Protein AF-A0A950ADW8-F1 (afdb_monomer)

Foldseek 3Di:
DLLVVLLVLLVVLLVQLLVLDDPVLNVVLVVLLVCQVPDPDHDLPVQLVVSLVPDDPSSQVSNVVSVVVSVV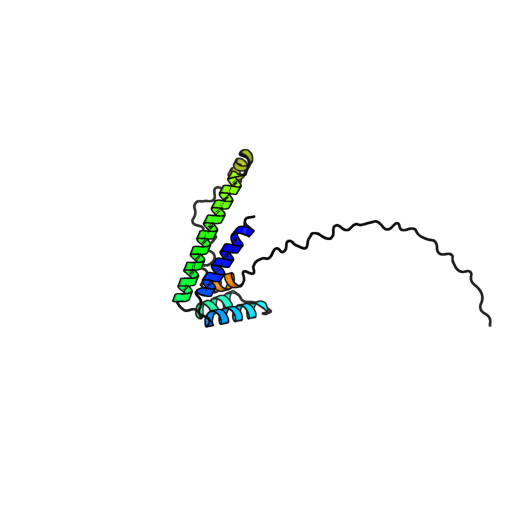VSVVVVVVVVVVVLVPDDPVVNVVVVVPDDPPPPDDVVVVPPDPPGSSNSSNVSVPPDPPPPPVPPPPDPPDPPPPPPPPPDDDDDDDDDDDDD

Sequence (166 aa):
MIDTQMVPLHTQERKQILAALTPAHRALLAGIVGQLAIAPSPDPKAAAAKLDGALSASEKQSILKIHTSARDQMRAQMQKAHAEFLASLPADERQRMQAHMPPMPPGPPEMMRHNDSDPGSILLHVASMHPMGPMMIQMRHIEGDHGMPDMMYKQVPVPESLPSPK

Radius of gyration: 29.87 Å; Cα contacts (8 Å, |Δi|>4): 71; chains: 1; bounding box: 50×96×65 Å

Nearest PDB structures (foldseek):
  5ihf-assembly1_B  TM=4.951E-01  e=4.160E+00  Salmonella enterica subsp. enterica serovar Typhimurium str. SL1344
  8t5e-assembly1_A  TM=4.029E-01  e=6.529E+00  synthetic construct

Mean predicted aligned error: 12.43 Å

Structure (mmCIF, N/CA/C/O backbone):
data_AF-A0A950ADW8-F1
#
_entry.id   AF-A0A950ADW8-F1
#
loop_
_atom_site.group_PDB
_atom_site.id
_atom_site.type_symbol
_atom_site.label_atom_id
_atom_site.label_alt_id
_atom_site.label_comp_id
_atom_site.label_asym_id
_atom_site.label_entity_id
_atom_site.label_seq_id
_atom_site.pdbx_PDB_ins_code
_atom_site.Cartn_x
_atom_site.Cartn_y
_atom_site.Cartn_z
_atom_site.occupancy
_atom_site.B_iso_or_equiv
_atom_site.auth_seq_id
_atom_site.auth_comp_id
_atom_site.auth_asym_id
_atom_site.auth_atom_id
_atom_site.pdbx_PDB_model_num
ATOM 1 N N . MET A 1 1 ? 17.707 -10.570 -9.242 1.00 57.66 1 MET A N 1
ATOM 2 C CA . MET A 1 1 ? 18.167 -9.164 -9.105 1.00 57.66 1 MET A CA 1
ATOM 3 C C . MET A 1 1 ? 17.010 -8.188 -8.903 1.00 57.66 1 MET A C 1
ATOM 5 O O . MET A 1 1 ? 17.167 -7.283 -8.096 1.00 57.66 1 MET A O 1
ATOM 9 N N . ILE A 1 2 ? 15.864 -8.364 -9.574 1.00 60.91 2 ILE A N 1
ATOM 10 C CA . ILE A 1 2 ? 14.694 -7.477 -9.417 1.00 60.91 2 ILE A CA 1
ATOM 11 C C . ILE A 1 2 ? 14.130 -7.526 -7.985 1.00 60.91 2 ILE A C 1
ATOM 13 O O . ILE A 1 2 ? 13.863 -6.478 -7.405 1.00 60.91 2 ILE A O 1
ATOM 17 N N . ASP A 1 3 ? 14.073 -8.707 -7.362 1.00 67.94 3 ASP A N 1
ATOM 18 C CA . ASP A 1 3 ? 13.526 -8.862 -6.003 1.00 67.94 3 ASP A CA 1
ATOM 19 C C . ASP A 1 3 ? 14.265 -8.022 -4.949 1.00 67.94 3 ASP A C 1
ATOM 21 O O . ASP A 1 3 ? 13.652 -7.475 -4.035 1.00 67.94 3 ASP A O 1
ATOM 25 N N . THR A 1 4 ? 15.581 -7.837 -5.101 1.00 75.12 4 THR A N 1
ATOM 26 C CA . THR A 1 4 ? 16.405 -7.074 -4.150 1.00 75.12 4 THR A CA 1
ATOM 27 C C . THR A 1 4 ? 16.080 -5.578 -4.157 1.00 75.12 4 THR A C 1
ATOM 29 O O . THR A 1 4 ? 16.191 -4.929 -3.120 1.00 75.12 4 THR A O 1
ATOM 32 N N . GLN A 1 5 ? 15.658 -5.023 -5.299 1.00 78.25 5 GLN A N 1
ATOM 33 C CA . GLN A 1 5 ? 15.341 -3.593 -5.416 1.00 78.25 5 GLN A CA 1
ATOM 34 C C . GLN A 1 5 ? 13.931 -3.254 -4.910 1.00 78.25 5 GLN A C 1
ATOM 36 O O . GLN A 1 5 ? 13.684 -2.122 -4.502 1.00 78.25 5 GLN A O 1
ATOM 41 N N . MET A 1 6 ? 13.026 -4.234 -4.857 1.00 84.94 6 MET A N 1
ATOM 42 C CA . MET A 1 6 ? 11.626 -4.020 -4.467 1.00 84.94 6 MET A CA 1
ATOM 43 C C . MET A 1 6 ? 11.412 -4.048 -2.946 1.00 84.94 6 MET A C 1
ATOM 45 O O . MET A 1 6 ? 10.592 -3.299 -2.414 1.00 84.94 6 MET A O 1
ATOM 49 N N . VAL A 1 7 ? 12.192 -4.853 -2.215 1.00 88.25 7 VAL A N 1
ATOM 50 C CA . VAL A 1 7 ? 12.156 -4.932 -0.740 1.00 88.25 7 VAL A CA 1
ATOM 51 C C . VAL A 1 7 ? 12.259 -3.566 -0.034 1.00 88.25 7 VAL A C 1
ATOM 53 O O . VAL A 1 7 ? 11.454 -3.321 0.875 1.00 88.25 7 VAL A O 1
ATOM 56 N N . PRO A 1 8 ? 13.193 -2.655 -0.387 1.00 89.69 8 PRO A N 1
ATOM 57 C CA . PRO A 1 8 ? 13.275 -1.353 0.274 1.00 89.69 8 PRO A CA 1
ATOM 58 C C . PRO A 1 8 ? 12.037 -0.485 0.027 1.00 89.69 8 PRO A C 1
ATOM 60 O O . PRO A 1 8 ? 11.595 0.179 0.965 1.00 89.69 8 PRO A O 1
ATOM 63 N N . LEU A 1 9 ? 11.436 -0.532 -1.170 1.00 90.75 9 LEU A N 1
ATOM 64 C CA . LEU A 1 9 ? 10.201 0.203 -1.463 1.00 90.75 9 LEU A CA 1
ATOM 65 C C . LEU A 1 9 ? 9.029 -0.308 -0.622 1.00 90.75 9 LEU A C 1
ATOM 67 O O . LEU A 1 9 ? 8.367 0.493 0.033 1.00 90.75 9 LEU A O 1
ATOM 71 N N . HIS A 1 10 ? 8.829 -1.626 -0.546 1.00 90.75 10 HIS A N 1
ATOM 72 C CA . HIS A 1 10 ? 7.793 -2.211 0.315 1.00 90.75 10 HIS A CA 1
ATOM 73 C C . HIS A 1 10 ? 8.018 -1.888 1.796 1.00 90.75 10 HIS A C 1
ATOM 75 O O . HIS A 1 10 ? 7.088 -1.559 2.532 1.00 90.75 10 HIS A O 1
ATOM 81 N N . THR A 1 11 ? 9.273 -1.929 2.249 1.00 92.62 11 THR A N 1
ATOM 82 C CA . THR A 1 11 ? 9.623 -1.567 3.629 1.00 92.62 11 THR A CA 1
ATOM 83 C C . THR A 1 11 ? 9.320 -0.095 3.913 1.00 92.62 11 THR A C 1
ATOM 85 O O . THR A 1 11 ? 8.829 0.244 4.993 1.00 92.62 11 THR A O 1
ATOM 88 N N . GLN A 1 12 ? 9.612 0.791 2.961 1.00 94.50 12 GLN A N 1
ATOM 89 C CA . GLN A 1 12 ? 9.324 2.215 3.069 1.00 94.50 12 GLN A CA 1
ATOM 90 C C . GLN A 1 12 ? 7.817 2.485 3.075 1.00 94.50 12 GLN A C 1
ATOM 92 O O . GLN A 1 12 ? 7.344 3.205 3.954 1.00 94.50 12 GLN A O 1
ATOM 97 N N . GLU A 1 13 ? 7.069 1.874 2.159 1.00 95.25 13 GLU A N 1
ATOM 98 C CA . GLU A 1 13 ? 5.607 1.930 2.108 1.00 95.25 13 GLU A CA 1
ATOM 99 C C . GLU A 1 13 ? 5.001 1.510 3.452 1.00 95.25 13 GLU A C 1
ATOM 101 O O . GLU A 1 13 ? 4.243 2.267 4.062 1.00 95.25 13 GLU A O 1
ATOM 106 N N . ARG A 1 14 ? 5.420 0.351 3.980 1.00 95.19 14 ARG A N 1
ATOM 107 C CA . ARG A 1 14 ? 4.986 -0.145 5.291 1.00 95.19 14 ARG A CA 1
ATOM 108 C C . ARG A 1 14 ? 5.235 0.860 6.404 1.00 95.19 14 ARG A C 1
ATOM 110 O O . ARG A 1 14 ? 4.340 1.118 7.207 1.00 95.19 14 ARG A O 1
ATOM 117 N N . LYS A 1 15 ? 6.435 1.442 6.464 1.00 96.25 15 LYS A N 1
ATOM 118 C CA . LYS A 1 15 ? 6.776 2.454 7.475 1.00 96.25 15 LYS A CA 1
ATOM 119 C C . LYS A 1 15 ? 5.880 3.686 7.368 1.00 96.25 15 LYS A C 1
ATOM 121 O O . LYS A 1 15 ? 5.390 4.157 8.391 1.00 96.25 15 LYS A O 1
ATOM 126 N N . GLN A 1 16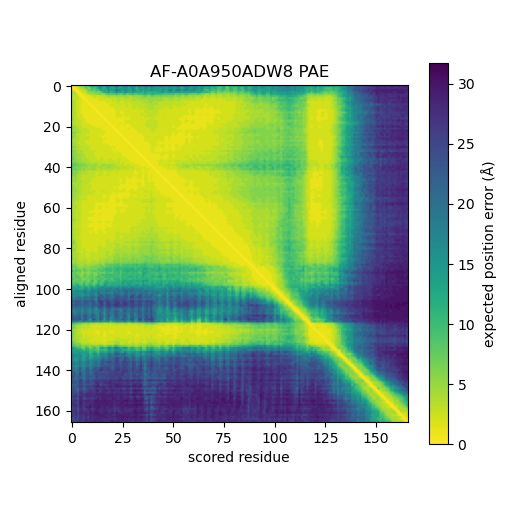 ? 5.653 4.188 6.155 1.00 97.56 16 GLN A N 1
ATOM 127 C CA . GLN A 1 16 ? 4.817 5.366 5.920 1.00 97.56 16 GLN A CA 1
ATOM 128 C C . GLN A 1 16 ? 3.358 5.108 6.311 1.00 97.56 16 GLN A C 1
ATOM 130 O O . GLN A 1 16 ? 2.759 5.927 7.006 1.00 97.56 16 GLN A O 1
ATOM 135 N N . ILE A 1 17 ? 2.811 3.949 5.941 1.00 96.88 17 ILE A N 1
ATOM 136 C CA . ILE A 1 17 ? 1.449 3.548 6.304 1.00 96.88 17 ILE A CA 1
ATOM 137 C C . ILE A 1 17 ? 1.299 3.435 7.825 1.00 96.88 17 ILE A C 1
ATOM 139 O O . ILE A 1 17 ? 0.384 4.021 8.396 1.00 96.88 17 ILE A O 1
ATOM 143 N N . LEU A 1 18 ? 2.218 2.749 8.511 1.00 96.38 18 LEU A N 1
ATOM 144 C CA . LEU A 1 18 ? 2.163 2.616 9.972 1.00 96.38 18 LEU A CA 1
ATOM 145 C C . LEU A 1 18 ? 2.302 3.967 10.692 1.00 96.38 18 LEU A C 1
ATOM 147 O O . LEU A 1 18 ? 1.698 4.156 11.751 1.00 96.38 18 LEU A O 1
ATOM 151 N N . ALA A 1 19 ? 3.074 4.902 10.134 1.00 97.38 19 ALA A N 1
ATOM 152 C CA . ALA A 1 19 ? 3.208 6.256 10.665 1.00 97.38 19 ALA A CA 1
ATOM 153 C C . ALA A 1 19 ? 1.933 7.097 10.476 1.00 97.38 19 ALA A C 1
ATOM 155 O O . ALA A 1 19 ? 1.646 7.941 11.320 1.00 97.38 19 ALA A O 1
ATOM 156 N N . ALA A 1 20 ? 1.163 6.848 9.412 1.00 97.81 20 ALA A N 1
ATOM 157 C CA . ALA A 1 20 ? -0.107 7.526 9.157 1.00 97.81 20 ALA A CA 1
ATOM 158 C C . ALA A 1 20 ? -1.239 7.074 10.099 1.00 97.81 20 ALA A C 1
ATOM 160 O O . ALA A 1 20 ? -2.215 7.800 10.268 1.00 97.81 20 ALA A O 1
ATOM 161 N N . LEU A 1 21 ? -1.113 5.896 10.715 1.00 97.94 21 LEU A N 1
ATOM 162 C CA . LEU A 1 21 ? -2.088 5.378 11.673 1.00 97.94 21 LEU A CA 1
ATOM 163 C C . LEU A 1 21 ? -1.948 6.014 13.060 1.00 97.94 21 LEU A C 1
ATOM 165 O O . LEU A 1 21 ? -0.847 6.312 13.536 1.00 97.94 21 LEU A O 1
ATOM 169 N N . THR A 1 22 ? -3.059 6.099 13.785 1.00 98.31 22 THR A N 1
ATOM 170 C CA . THR A 1 22 ? -3.025 6.359 15.230 1.00 98.31 22 THR A CA 1
ATOM 171 C C . THR A 1 22 ? -2.402 5.182 16.006 1.00 98.31 22 THR A C 1
ATOM 173 O O . THR A 1 22 ? -2.412 4.038 15.535 1.00 98.31 22 THR A O 1
ATOM 176 N N . PRO A 1 23 ? -1.879 5.405 17.232 1.00 98.06 23 PRO A N 1
ATOM 177 C CA . PRO A 1 23 ? -1.399 4.313 18.083 1.00 98.06 23 PRO A CA 1
ATOM 178 C C . PRO A 1 23 ? -2.454 3.226 18.341 1.00 98.06 23 PRO A C 1
ATOM 180 O O . PRO A 1 23 ? -2.122 2.042 18.322 1.00 98.06 23 PRO A O 1
ATOM 183 N N . ALA A 1 24 ? -3.720 3.618 18.525 1.00 97.81 24 ALA A N 1
ATOM 184 C CA . ALA A 1 24 ? -4.824 2.691 18.759 1.00 97.81 24 ALA A CA 1
ATOM 185 C C . ALA A 1 24 ? -5.066 1.770 17.550 1.00 97.81 24 ALA A C 1
ATOM 187 O O . ALA A 1 24 ? -5.160 0.552 17.708 1.00 97.81 24 ALA A O 1
ATOM 188 N N . HIS A 1 25 ? -5.082 2.318 16.331 1.00 98.06 25 HIS A N 1
ATOM 189 C CA . HIS A 1 25 ? -5.276 1.518 15.119 1.00 98.06 25 HIS A CA 1
ATOM 190 C C . HIS A 1 25 ? -4.071 0.635 14.783 1.00 98.06 25 HIS A C 1
ATOM 192 O O . HIS A 1 25 ? -4.254 -0.476 14.287 1.00 98.06 25 HIS A O 1
ATOM 198 N N . ARG A 1 26 ? -2.844 1.051 15.130 1.00 97.69 26 ARG A N 1
ATOM 199 C CA . ARG A 1 26 ? -1.674 0.158 15.054 1.00 97.69 26 ARG A CA 1
ATOM 200 C C . ARG A 1 26 ? -1.808 -1.054 15.976 1.00 97.69 26 ARG A C 1
ATOM 202 O O . ARG A 1 26 ? -1.488 -2.165 15.558 1.00 97.69 26 ARG A O 1
ATOM 209 N N . ALA A 1 27 ? -2.280 -0.854 17.208 1.00 97.62 27 ALA A N 1
ATOM 210 C CA . ALA A 1 27 ? -2.512 -1.952 18.146 1.00 97.62 27 ALA A CA 1
ATOM 211 C C . ALA A 1 27 ? -3.617 -2.898 17.645 1.00 97.62 27 ALA A C 1
ATOM 213 O O . ALA A 1 27 ? -3.446 -4.117 17.686 1.00 97.62 27 ALA A O 1
ATOM 214 N N . LEU A 1 28 ? -4.707 -2.345 17.096 1.00 97.19 28 LEU A N 1
ATOM 215 C CA . LEU A 1 28 ? -5.773 -3.128 16.465 1.00 97.19 28 LEU A CA 1
ATOM 216 C C . LEU A 1 28 ? -5.244 -3.980 15.303 1.00 97.19 28 LEU A C 1
ATOM 218 O O . LEU A 1 28 ? -5.529 -5.175 15.244 1.00 97.19 28 LEU A O 1
ATOM 222 N N . LEU A 1 29 ? -4.448 -3.383 14.410 1.00 96.81 29 LEU A N 1
ATOM 223 C CA . LEU A 1 29 ? -3.821 -4.082 13.289 1.00 96.81 29 LEU A CA 1
ATOM 224 C C . LEU A 1 29 ? -2.959 -5.256 13.764 1.00 96.81 29 LEU A C 1
ATOM 226 O O . LEU A 1 29 ? -3.115 -6.366 13.259 1.00 96.81 29 LEU A O 1
ATOM 230 N N . ALA A 1 30 ? -2.094 -5.036 14.757 1.00 96.19 30 ALA A N 1
ATOM 231 C CA . ALA A 1 30 ? -1.259 -6.094 15.324 1.00 96.19 30 ALA A CA 1
ATOM 232 C C . ALA A 1 30 ? -2.099 -7.238 15.919 1.00 96.19 30 ALA A C 1
ATOM 234 O O . ALA A 1 30 ? -1.797 -8.407 15.683 1.00 96.19 30 ALA A O 1
ATOM 235 N N . GLY A 1 31 ? -3.182 -6.912 16.634 1.00 97.25 31 GLY A N 1
ATOM 236 C CA . GLY A 1 31 ? -4.104 -7.905 17.188 1.00 97.25 31 GLY A CA 1
ATOM 237 C C . GLY A 1 31 ? -4.804 -8.737 16.112 1.00 97.25 31 GLY A C 1
ATOM 238 O O . GLY A 1 31 ? -4.857 -9.959 16.222 1.00 97.25 31 GLY A O 1
ATOM 239 N N . ILE A 1 32 ? -5.292 -8.096 15.046 1.00 96.44 32 ILE A N 1
ATOM 240 C CA . ILE A 1 32 ? -5.952 -8.781 13.924 1.00 96.44 32 ILE A CA 1
ATOM 241 C C . ILE A 1 32 ? -4.974 -9.702 13.187 1.00 96.44 32 ILE A C 1
ATOM 243 O O . ILE A 1 32 ? -5.301 -10.859 12.931 1.00 96.44 32 ILE A O 1
ATOM 247 N N . VAL A 1 33 ? -3.762 -9.228 12.888 1.00 95.25 33 VAL A N 1
ATOM 248 C CA . VAL A 1 33 ? -2.727 -10.046 12.232 1.00 95.25 33 VAL A CA 1
ATOM 249 C C . VAL A 1 33 ? -2.321 -11.228 13.114 1.00 95.25 33 VAL A C 1
ATOM 251 O O . VAL A 1 33 ? -2.209 -12.347 12.619 1.00 95.25 33 VAL A O 1
ATOM 254 N N . GLY A 1 34 ? -2.166 -11.011 14.424 1.00 95.06 34 GLY A N 1
ATOM 255 C CA . GLY A 1 34 ? -1.873 -12.080 15.379 1.00 95.06 34 GLY A CA 1
ATOM 256 C C . GLY A 1 34 ? -2.968 -13.147 15.431 1.00 95.06 34 GLY A C 1
ATOM 257 O O . GLY A 1 34 ? -2.660 -14.334 15.417 1.00 95.06 34 GLY A O 1
ATOM 258 N N . GLN A 1 35 ? -4.242 -12.742 15.422 1.00 96.25 35 GLN A N 1
ATOM 259 C CA . GLN A 1 35 ? -5.379 -13.669 15.373 1.00 96.25 35 GLN A CA 1
ATOM 260 C C . GLN A 1 35 ? -5.408 -14.477 14.074 1.00 96.25 35 GLN A C 1
ATOM 262 O O . GLN A 1 35 ? -5.604 -15.688 14.120 1.00 96.25 35 GLN A O 1
ATOM 267 N N . LEU A 1 36 ? -5.175 -13.831 12.927 1.00 95.06 36 LEU A N 1
ATOM 268 C CA . LEU A 1 36 ? -5.097 -14.521 11.637 1.00 95.06 36 LEU A CA 1
ATOM 269 C C . LEU A 1 36 ? -3.959 -15.543 11.593 1.00 95.06 36 LEU A C 1
ATOM 271 O O . LEU A 1 36 ? -4.132 -16.607 11.012 1.00 95.06 36 LEU A O 1
ATOM 275 N N . ALA A 1 37 ? -2.820 -15.243 12.218 1.00 95.06 37 ALA A N 1
ATOM 276 C CA . ALA A 1 37 ? -1.662 -16.133 12.218 1.00 95.06 37 ALA A CA 1
ATOM 277 C C . ALA A 1 37 ? -1.893 -17.446 12.989 1.00 95.06 37 ALA A C 1
ATOM 279 O O . ALA A 1 37 ? -1.240 -18.441 12.686 1.00 95.06 37 ALA A O 1
ATOM 280 N N . ILE A 1 38 ? -2.801 -17.460 13.973 1.00 96.75 38 ILE A N 1
ATOM 281 C CA . ILE A 1 38 ? -3.088 -18.643 14.806 1.00 96.75 38 ILE A CA 1
ATOM 282 C C . ILE A 1 38 ? -4.441 -19.299 14.508 1.00 96.75 38 ILE A C 1
ATOM 284 O O . ILE A 1 38 ? -4.752 -20.347 15.074 1.00 96.75 38 ILE A O 1
ATOM 288 N N . ALA A 1 39 ? -5.279 -18.680 13.674 1.00 96.62 39 ALA A N 1
ATOM 289 C CA . ALA A 1 39 ? -6.611 -19.191 13.390 1.00 96.62 39 ALA A CA 1
ATOM 290 C C . ALA A 1 39 ? -6.531 -20.504 12.584 1.00 96.62 39 ALA A C 1
ATOM 292 O O . ALA A 1 39 ? -5.805 -20.562 11.593 1.00 96.62 39 ALA A O 1
ATOM 293 N N . PRO A 1 40 ? -7.323 -21.538 12.928 1.00 96.88 40 PRO A N 1
ATOM 294 C CA . PRO A 1 40 ? -7.364 -22.787 12.160 1.00 96.88 40 PRO A CA 1
ATOM 295 C C . PRO A 1 40 ? -7.954 -22.598 10.752 1.00 96.88 40 PRO A C 1
ATOM 297 O O . PRO A 1 40 ? -7.679 -23.386 9.854 1.00 96.88 40 PRO A O 1
ATOM 300 N N . SER A 1 41 ? -8.761 -21.552 10.558 1.00 97.12 41 SER A N 1
ATOM 301 C CA . SER A 1 41 ? -9.326 -21.147 9.270 1.00 97.12 41 SER A CA 1
ATOM 302 C C . SER A 1 41 ? -9.291 -19.616 9.170 1.00 97.12 41 SER A C 1
ATOM 304 O O . SER A 1 41 ? -10.267 -18.963 9.547 1.00 97.12 41 SER A O 1
ATOM 306 N N . PRO A 1 42 ? -8.166 -19.016 8.744 1.00 94.88 42 PRO A N 1
ATOM 307 C CA . PRO A 1 42 ? -8.031 -17.564 8.667 1.00 94.88 42 PRO A CA 1
ATOM 308 C C . PRO A 1 42 ? -8.931 -16.964 7.575 1.00 94.88 42 PRO A C 1
ATOM 310 O O . PRO A 1 42 ? -8.936 -17.436 6.441 1.00 94.88 42 PRO A O 1
ATOM 313 N N . ASP A 1 43 ? -9.649 -15.884 7.904 1.00 95.94 43 ASP A N 1
ATOM 314 C CA . ASP A 1 43 ? -10.457 -15.101 6.956 1.00 95.94 43 ASP A CA 1
ATOM 315 C C . ASP A 1 43 ? -9.859 -13.691 6.773 1.00 95.94 43 ASP A C 1
ATOM 317 O O . ASP A 1 43 ? -10.194 -12.754 7.513 1.00 95.94 43 ASP A O 1
ATOM 321 N N . PRO A 1 44 ? -8.950 -13.508 5.798 1.00 94.12 44 PRO A N 1
ATOM 322 C CA . PRO A 1 44 ? -8.313 -12.218 5.560 1.00 94.12 44 PRO A CA 1
ATOM 323 C C . PRO A 1 44 ? -9.300 -11.160 5.052 1.00 94.12 44 PRO A C 1
ATOM 325 O O . PRO A 1 44 ? -9.093 -9.972 5.291 1.00 94.12 44 PRO A O 1
ATOM 328 N N . LYS A 1 45 ? -10.390 -11.561 4.387 1.00 94.12 45 LYS A N 1
ATOM 329 C CA . LYS A 1 45 ? -11.376 -10.624 3.839 1.00 94.12 45 LYS A CA 1
ATOM 330 C C . LYS A 1 45 ? -12.213 -10.007 4.957 1.00 94.12 45 LYS A C 1
ATOM 332 O O . LYS A 1 45 ? -12.396 -8.790 4.982 1.00 94.12 45 LYS A O 1
ATOM 337 N N . ALA A 1 46 ? -12.675 -10.817 5.909 1.00 95.81 46 ALA A N 1
ATOM 338 C CA . ALA A 1 46 ? -13.373 -10.311 7.089 1.00 95.81 46 ALA A CA 1
ATOM 339 C C . ALA A 1 46 ? -12.461 -9.424 7.953 1.00 95.81 46 ALA A C 1
ATOM 341 O O . ALA A 1 46 ? -12.891 -8.379 8.446 1.00 95.81 46 ALA A O 1
ATOM 342 N N . ALA A 1 47 ? -11.188 -9.800 8.099 1.00 96.12 47 ALA A N 1
ATOM 343 C CA . ALA A 1 47 ? -10.196 -8.991 8.800 1.00 96.12 47 ALA A CA 1
ATOM 344 C C . ALA A 1 47 ? -9.959 -7.627 8.128 1.00 96.12 47 ALA A C 1
ATOM 346 O O . ALA A 1 47 ? -9.943 -6.606 8.818 1.00 96.12 47 ALA A O 1
ATOM 347 N N . ALA A 1 48 ? -9.832 -7.599 6.798 1.00 95.75 48 ALA A N 1
ATOM 348 C CA . ALA A 1 48 ? -9.722 -6.369 6.020 1.00 95.75 48 ALA A CA 1
ATOM 349 C C . ALA A 1 48 ? -10.955 -5.469 6.204 1.00 95.75 48 ALA A C 1
ATOM 351 O O . ALA A 1 48 ? -10.807 -4.306 6.569 1.00 95.75 48 ALA A O 1
ATOM 352 N N . ALA A 1 49 ? -12.170 -6.015 6.081 1.00 95.94 49 ALA A N 1
ATOM 353 C CA . ALA A 1 49 ? -13.405 -5.255 6.291 1.00 95.94 49 ALA A CA 1
ATOM 354 C C . ALA A 1 49 ?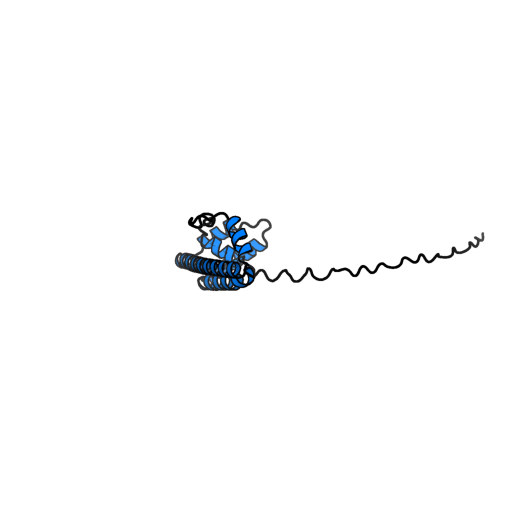 -13.510 -4.672 7.714 1.00 95.94 49 ALA A C 1
ATOM 356 O O . ALA A 1 49 ? -13.927 -3.528 7.898 1.00 95.94 49 ALA A O 1
ATOM 357 N N . LYS A 1 50 ? -13.087 -5.434 8.734 1.00 96.75 50 LYS A N 1
ATOM 358 C CA . LYS A 1 50 ? -13.036 -4.966 10.127 1.00 96.75 50 LYS A CA 1
ATOM 359 C C . LYS A 1 50 ? -12.038 -3.821 10.311 1.00 96.75 50 LYS A C 1
ATOM 361 O O . LYS A 1 50 ? -12.342 -2.869 11.027 1.00 96.75 50 LYS A O 1
ATOM 366 N N . LEU A 1 51 ? -10.863 -3.913 9.686 1.00 96.62 51 LEU A N 1
ATOM 367 C CA . LEU A 1 51 ? -9.876 -2.833 9.684 1.00 96.62 51 LEU A CA 1
ATOM 368 C C . LEU A 1 51 ? -10.436 -1.590 8.997 1.00 96.62 51 LEU A C 1
ATOM 370 O O . LEU A 1 51 ? -10.398 -0.517 9.589 1.00 96.62 51 LEU A O 1
ATOM 374 N N . ASP A 1 52 ? -11.006 -1.732 7.799 1.00 96.81 52 ASP A N 1
ATOM 375 C CA . ASP A 1 52 ? -11.578 -0.601 7.071 1.00 96.81 52 ASP A CA 1
ATOM 376 C C . ASP A 1 52 ? -12.681 0.099 7.881 1.00 96.81 52 ASP A C 1
ATOM 378 O O . ASP A 1 52 ? -12.682 1.323 7.986 1.00 96.81 52 ASP A O 1
ATOM 382 N N . GLY A 1 53 ? -13.571 -0.648 8.535 1.00 97.00 53 GLY A N 1
ATOM 383 C CA . GLY A 1 53 ? -14.615 -0.071 9.387 1.00 97.00 53 GLY A CA 1
ATOM 384 C C . GLY A 1 53 ? -14.095 0.692 10.614 1.00 97.00 53 GLY A C 1
ATOM 385 O O . GLY A 1 53 ? -14.780 1.588 11.101 1.00 97.00 53 GLY A O 1
ATOM 386 N N . ALA A 1 54 ? -12.898 0.363 11.111 1.00 97.75 54 ALA A N 1
ATOM 387 C CA . ALA A 1 54 ? -12.307 1.003 12.287 1.00 97.75 54 ALA A CA 1
ATOM 388 C C . ALA A 1 54 ? -11.525 2.288 11.961 1.00 97.75 54 ALA A C 1
ATOM 390 O O . ALA A 1 54 ? -11.385 3.155 12.820 1.00 97.75 54 ALA A O 1
ATOM 391 N N . LEU A 1 55 ? -11.003 2.418 10.739 1.00 97.62 55 LEU A N 1
ATOM 392 C CA . LEU A 1 55 ? -10.171 3.557 10.352 1.00 97.62 55 LEU A CA 1
ATOM 393 C C . LEU A 1 55 ? -10.974 4.852 10.223 1.00 97.62 55 LEU A C 1
ATOM 395 O O . LEU A 1 55 ? -12.080 4.880 9.679 1.00 97.62 55 LEU A O 1
ATOM 399 N N . SER A 1 56 ? -10.348 5.965 10.607 1.00 98.06 56 SER A N 1
ATOM 400 C CA . SER A 1 56 ? -10.882 7.291 10.296 1.00 98.06 56 SER A CA 1
ATOM 401 C C . SER A 1 56 ? -10.766 7.611 8.800 1.00 98.06 56 SER A C 1
ATOM 403 O O . SER A 1 56 ? -9.885 7.109 8.100 1.00 98.06 56 SER A O 1
ATOM 405 N N . ALA A 1 57 ? -11.610 8.519 8.301 1.00 97.44 57 ALA A N 1
ATOM 406 C CA . ALA A 1 57 ? -11.563 8.956 6.902 1.00 97.44 57 ALA A CA 1
ATOM 407 C C . ALA A 1 57 ? -10.184 9.520 6.490 1.00 97.44 57 ALA A C 1
ATOM 409 O O . ALA A 1 57 ? -9.709 9.252 5.387 1.00 97.44 57 ALA A O 1
ATOM 410 N N . SER A 1 58 ? -9.515 10.249 7.392 1.00 97.75 58 SER A N 1
ATOM 411 C CA . SER A 1 58 ? -8.177 10.812 7.152 1.00 97.75 58 SER A CA 1
ATOM 412 C C . SER A 1 58 ? -7.099 9.726 7.021 1.00 97.75 58 SER A C 1
ATOM 414 O O . SER A 1 58 ? -6.256 9.779 6.120 1.00 97.75 58 SER A O 1
ATOM 416 N N . GLU A 1 59 ? -7.150 8.691 7.868 1.00 98.06 59 GLU A N 1
ATOM 417 C CA . GLU A 1 59 ? -6.236 7.546 7.771 1.00 98.06 59 GLU A CA 1
ATOM 418 C C . GLU A 1 59 ? -6.464 6.769 6.475 1.00 98.06 59 GLU A C 1
ATOM 420 O O . GLU A 1 59 ? -5.499 6.479 5.770 1.00 98.06 59 GLU A O 1
ATOM 425 N N . LYS A 1 60 ? -7.727 6.504 6.108 1.00 97.69 60 LYS A N 1
ATOM 426 C CA . LYS A 1 60 ? -8.079 5.846 4.838 1.00 97.69 60 LYS A CA 1
ATOM 427 C C . LYS A 1 60 ? -7.483 6.577 3.638 1.00 97.69 60 LYS A C 1
ATOM 429 O O . LYS A 1 60 ? -6.815 5.965 2.805 1.00 97.69 60 LYS A O 1
ATOM 434 N N . GLN A 1 61 ? -7.674 7.895 3.571 1.00 96.88 61 GLN 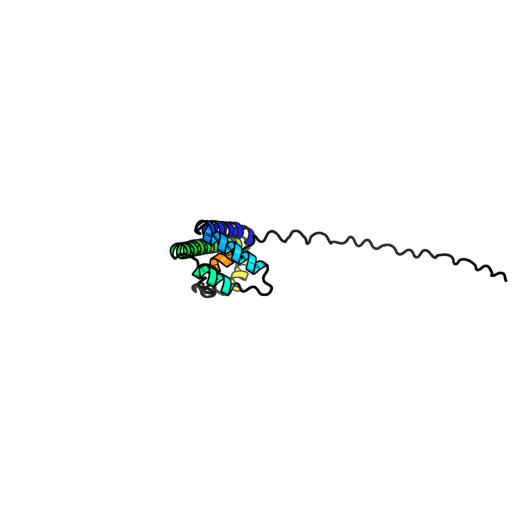A N 1
ATOM 435 C CA . GLN A 1 61 ? -7.132 8.716 2.491 1.00 96.88 61 GLN A CA 1
ATOM 436 C C . GLN A 1 61 ? -5.597 8.696 2.469 1.00 96.88 61 GLN A C 1
ATOM 438 O O . GLN A 1 61 ? -4.991 8.608 1.398 1.00 96.88 61 GLN A O 1
ATOM 443 N N . SER A 1 62 ? -4.962 8.742 3.642 1.00 97.50 62 SER A N 1
ATOM 444 C CA . SER A 1 62 ? -3.503 8.689 3.765 1.00 97.50 62 SER A CA 1
ATOM 445 C C . SER A 1 62 ? -2.939 7.351 3.281 1.00 97.50 62 SER A C 1
ATOM 447 O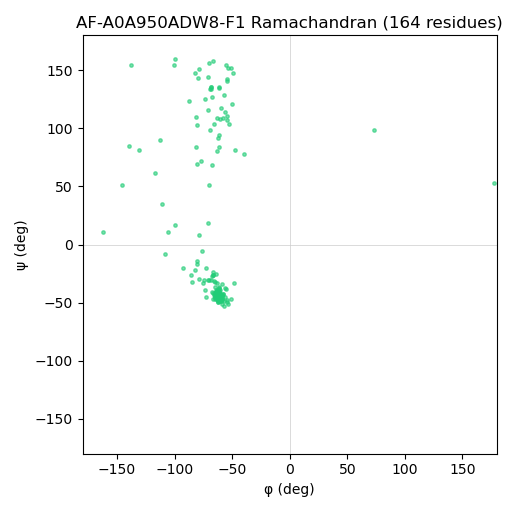 O . SER A 1 62 ? -1.980 7.344 2.511 1.00 97.50 62 SER A O 1
ATOM 449 N N . ILE A 1 63 ? -3.566 6.232 3.658 1.00 96.38 63 ILE A N 1
ATOM 450 C CA . ILE A 1 63 ? -3.189 4.881 3.216 1.00 96.38 63 ILE A CA 1
ATOM 451 C C . ILE A 1 63 ? -3.268 4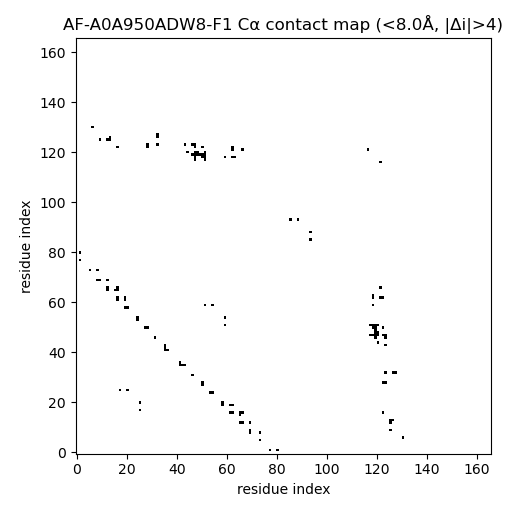.772 1.692 1.00 96.38 63 ILE A C 1
ATOM 453 O O . ILE A 1 63 ? -2.288 4.380 1.061 1.00 96.38 63 ILE A O 1
ATOM 457 N N . LEU A 1 64 ? -4.394 5.175 1.093 1.00 95.75 64 LEU A N 1
ATOM 458 C CA . LEU A 1 64 ? -4.587 5.125 -0.361 1.00 95.75 64 LEU A CA 1
ATOM 459 C C . LEU A 1 64 ? -3.539 5.957 -1.106 1.00 95.75 64 LEU A C 1
ATOM 461 O O . LEU A 1 64 ? -2.969 5.501 -2.100 1.00 95.75 64 LEU A O 1
ATOM 465 N N . LYS A 1 65 ? -3.246 7.164 -0.609 1.00 95.88 65 LYS A N 1
ATOM 466 C CA . LYS A 1 65 ? -2.230 8.045 -1.192 1.00 95.88 65 LYS A CA 1
ATOM 467 C C . LYS A 1 65 ? -0.835 7.420 -1.133 1.00 95.88 65 LYS A C 1
ATOM 469 O O . LYS A 1 65 ? -0.132 7.422 -2.143 1.00 95.88 65 LYS A O 1
ATOM 474 N N . ILE A 1 66 ? -0.436 6.896 0.028 1.00 96.56 66 ILE A N 1
ATOM 475 C CA . ILE A 1 66 ? 0.878 6.265 0.215 1.00 96.56 66 ILE A CA 1
ATOM 476 C C . ILE A 1 66 ? 1.011 5.038 -0.692 1.00 96.56 66 ILE A C 1
ATOM 478 O O . ILE A 1 66 ? 1.995 4.928 -1.420 1.00 96.56 66 ILE A O 1
ATOM 482 N N . HIS A 1 67 ? -0.001 4.168 -0.708 1.00 94.75 67 HIS A N 1
ATOM 483 C CA . HIS A 1 67 ? -0.007 2.956 -1.526 1.00 94.75 67 HIS A CA 1
ATOM 484 C C . HIS A 1 67 ? 0.076 3.267 -3.026 1.00 94.75 67 HIS A C 1
ATOM 486 O O . HIS A 1 67 ? 0.882 2.679 -3.744 1.00 94.75 67 HIS A O 1
ATOM 492 N N . THR A 1 68 ? -0.707 4.239 -3.504 1.00 93.12 68 THR A N 1
ATOM 493 C CA . THR A 1 68 ? -0.673 4.671 -4.913 1.00 93.12 68 THR A CA 1
ATOM 494 C C . THR A 1 68 ? 0.712 5.196 -5.290 1.00 93.12 68 THR A C 1
ATOM 496 O O . THR A 1 68 ? 1.300 4.745 -6.270 1.00 93.12 68 THR A O 1
ATOM 499 N N . SER A 1 69 ? 1.282 6.069 -4.454 1.00 94.50 69 SER A N 1
ATOM 500 C CA . SER A 1 69 ? 2.634 6.600 -4.646 1.00 94.50 69 SER A CA 1
ATOM 501 C C . SER A 1 69 ? 3.692 5.491 -4.683 1.00 94.50 69 SER A C 1
ATOM 503 O O . SER A 1 69 ? 4.578 5.515 -5.537 1.00 94.50 69 SER A O 1
ATOM 505 N N . ALA A 1 70 ? 3.616 4.512 -3.778 1.00 92.56 70 ALA A N 1
ATOM 506 C CA . ALA A 1 70 ? 4.534 3.376 -3.759 1.00 92.56 70 ALA A CA 1
ATOM 507 C C . ALA A 1 70 ? 4.392 2.515 -5.026 1.00 92.56 70 ALA A C 1
ATOM 509 O O . ALA A 1 70 ? 5.398 2.148 -5.634 1.00 92.56 70 ALA A O 1
ATOM 510 N N . ARG A 1 71 ? 3.160 2.244 -5.483 1.00 91.19 71 ARG A N 1
ATOM 511 C CA . ARG A 1 71 ? 2.906 1.505 -6.733 1.00 91.19 71 ARG A CA 1
ATOM 512 C C . ARG A 1 71 ? 3.470 2.204 -7.959 1.00 91.19 71 ARG A C 1
ATOM 514 O O . ARG A 1 71 ? 4.041 1.530 -8.817 1.00 91.19 71 ARG A O 1
ATOM 521 N N . ASP A 1 72 ? 3.347 3.521 -8.043 1.00 91.12 72 ASP A N 1
ATOM 522 C CA . ASP A 1 72 ? 3.900 4.278 -9.165 1.00 91.12 72 ASP A CA 1
ATOM 523 C C . ASP A 1 72 ? 5.435 4.256 -9.161 1.00 91.12 72 ASP A C 1
ATOM 525 O O . ASP A 1 72 ? 6.050 4.030 -10.205 1.00 91.12 72 ASP A O 1
ATOM 529 N N . GLN A 1 73 ? 6.064 4.379 -7.986 1.00 91.56 73 GLN A N 1
ATOM 530 C CA . GLN A 1 73 ? 7.518 4.234 -7.838 1.00 91.56 73 GLN A CA 1
ATOM 531 C C . GLN A 1 73 ? 7.998 2.833 -8.234 1.00 91.56 73 GLN A C 1
ATOM 533 O O . GLN A 1 73 ? 8.959 2.698 -8.993 1.00 91.56 73 GLN A O 1
ATOM 538 N N . MET A 1 74 ? 7.300 1.795 -7.772 1.00 90.06 74 MET A N 1
ATOM 539 C CA . MET A 1 74 ? 7.565 0.403 -8.134 1.00 90.06 74 MET A CA 1
ATOM 540 C C . MET A 1 74 ? 7.453 0.177 -9.644 1.00 90.06 74 MET A C 1
ATOM 542 O O . MET A 1 74 ? 8.347 -0.412 -10.252 1.00 90.06 74 MET A O 1
ATOM 546 N N . ARG A 1 75 ? 6.389 0.687 -10.277 1.00 89.00 75 ARG A N 1
ATOM 547 C CA . ARG A 1 75 ? 6.199 0.593 -11.731 1.00 89.00 75 ARG A CA 1
ATOM 548 C C . ARG A 1 75 ? 7.350 1.261 -12.483 1.00 89.00 75 ARG A C 1
ATOM 550 O O . ARG A 1 75 ? 7.887 0.656 -13.408 1.00 89.00 75 ARG A O 1
ATOM 557 N N . ALA A 1 76 ? 7.746 2.467 -12.079 1.00 90.25 76 ALA A N 1
ATOM 558 C CA . ALA A 1 76 ? 8.847 3.190 -12.709 1.00 90.25 76 ALA A CA 1
ATOM 559 C C . ALA A 1 76 ? 10.185 2.439 -12.577 1.00 90.25 76 ALA A C 1
ATOM 561 O O . ALA A 1 76 ? 10.934 2.334 -13.550 1.00 90.25 76 ALA A O 1
ATOM 562 N N . GLN A 1 77 ? 10.474 1.860 -11.406 1.00 90.00 77 GLN A N 1
ATOM 563 C CA . GLN A 1 77 ? 11.683 1.056 -11.206 1.00 90.00 77 GLN A CA 1
ATOM 564 C C . GLN A 1 77 ? 11.681 -0.222 -12.046 1.00 90.00 77 GLN A C 1
ATOM 566 O O . GLN A 1 77 ? 12.687 -0.522 -12.685 1.00 90.00 77 GLN A O 1
ATOM 571 N N . MET A 1 78 ? 10.558 -0.943 -12.112 1.00 87.62 78 MET A N 1
ATOM 572 C CA . MET A 1 78 ? 10.450 -2.132 -12.963 1.00 87.62 78 MET A CA 1
ATOM 573 C C . MET A 1 78 ? 10.642 -1.796 -14.443 1.00 87.62 78 MET A C 1
ATOM 575 O O . MET A 1 78 ? 11.347 -2.517 -15.142 1.00 87.62 78 MET A O 1
ATOM 579 N N . GLN A 1 79 ? 10.061 -0.692 -14.922 1.00 89.56 79 GLN A N 1
ATOM 580 C CA . GLN A 1 79 ? 10.258 -0.232 -16.300 1.00 89.56 79 GLN A CA 1
ATOM 581 C C . GLN A 1 79 ? 11.731 0.074 -16.587 1.00 89.56 79 GLN A C 1
ATOM 583 O O . GLN A 1 79 ? 12.251 -0.340 -17.623 1.00 89.56 79 GLN A O 1
ATOM 588 N N . LYS A 1 80 ? 12.417 0.745 -15.655 1.00 89.94 80 LYS A N 1
ATOM 589 C CA . LYS A 1 80 ? 13.851 1.023 -15.764 1.00 89.94 80 LYS A CA 1
ATOM 590 C C . LYS A 1 80 ? 14.679 -0.266 -15.791 1.00 89.94 80 LYS A C 1
ATOM 592 O O . LYS A 1 80 ? 15.481 -0.438 -16.702 1.00 89.94 80 LYS A O 1
ATOM 597 N N . ALA A 1 81 ? 14.444 -1.188 -14.857 1.00 88.44 81 ALA A N 1
ATOM 598 C CA . ALA A 1 81 ? 15.152 -2.467 -14.797 1.00 88.44 81 ALA A CA 1
ATOM 599 C C . ALA A 1 81 ? 14.920 -3.316 -16.059 1.00 88.44 81 ALA A C 1
ATOM 601 O O . ALA A 1 81 ? 15.846 -3.941 -16.568 1.00 88.44 81 ALA A O 1
ATOM 602 N N . HIS A 1 82 ? 13.698 -3.305 -16.598 1.00 88.44 82 HIS A N 1
ATOM 603 C CA . HIS A 1 82 ? 13.376 -3.972 -17.856 1.00 88.44 82 HIS A CA 1
ATOM 604 C C . HIS A 1 82 ? 14.128 -3.350 -19.043 1.00 88.44 82 HIS A C 1
ATOM 606 O O . HIS A 1 82 ? 14.679 -4.076 -19.867 1.00 88.44 82 HIS A O 1
ATOM 612 N N . ALA A 1 83 ? 14.200 -2.018 -19.119 1.00 89.75 83 ALA A N 1
ATOM 613 C CA . ALA A 1 83 ? 14.960 -1.332 -20.161 1.00 89.75 83 ALA A CA 1
ATOM 614 C C . ALA A 1 83 ? 16.468 -1.633 -20.075 1.00 89.75 83 ALA A C 1
ATOM 616 O O . ALA A 1 83 ? 17.096 -1.908 -21.095 1.00 89.75 83 ALA A O 1
ATOM 617 N N . GLU A 1 84 ? 17.038 -1.636 -18.867 1.00 90.25 84 GLU A N 1
ATOM 618 C CA . GLU A 1 84 ? 18.443 -1.993 -18.624 1.00 90.25 84 GLU A CA 1
ATOM 619 C C . GLU A 1 84 ? 18.734 -3.455 -18.989 1.00 90.25 84 GLU A C 1
ATOM 621 O O . GLU A 1 84 ? 19.751 -3.743 -19.618 1.00 90.25 84 GLU A O 1
ATOM 626 N N . PHE A 1 85 ? 17.818 -4.370 -18.661 1.00 89.62 85 PHE A N 1
ATOM 627 C CA . PHE A 1 85 ? 17.909 -5.775 -19.054 1.00 89.62 85 PHE A CA 1
ATOM 628 C C . PHE A 1 85 ? 17.891 -5.943 -20.576 1.00 89.62 85 PHE A C 1
ATOM 630 O O . PHE A 1 85 ? 18.747 -6.619 -21.133 1.00 89.62 85 PHE A O 1
ATOM 637 N N . LEU A 1 86 ? 16.966 -5.287 -21.282 1.00 89.00 86 LEU A N 1
ATOM 638 C CA . LEU A 1 86 ? 16.956 -5.341 -22.744 1.00 89.00 86 LEU A CA 1
ATOM 639 C C . LEU A 1 86 ? 18.243 -4.759 -23.341 1.00 89.00 86 LEU A C 1
ATOM 641 O O . LEU A 1 86 ? 18.746 -5.283 -24.332 1.00 89.00 86 LEU A O 1
ATOM 645 N N . ALA A 1 87 ? 18.792 -3.699 -22.746 1.00 91.31 87 ALA A N 1
ATOM 646 C CA . ALA A 1 87 ? 20.030 -3.084 -23.211 1.00 91.31 87 ALA A CA 1
ATOM 647 C C . ALA A 1 87 ? 21.267 -3.981 -23.024 1.00 91.31 87 ALA A C 1
ATOM 649 O O . ALA A 1 87 ? 22.213 -3.854 -23.801 1.00 91.31 87 ALA A O 1
ATOM 650 N N . SER A 1 88 ? 21.267 -4.888 -22.039 1.00 93.12 88 SER A N 1
ATOM 651 C CA . SER A 1 88 ? 22.381 -5.818 -21.810 1.00 93.12 88 SER A CA 1
ATOM 652 C C . SER A 1 88 ? 22.372 -7.035 -22.740 1.00 93.12 88 SER A C 1
ATOM 654 O O . SER A 1 88 ? 23.390 -7.717 -22.859 1.00 93.12 88 SER A O 1
ATOM 656 N N . LEU A 1 89 ? 21.258 -7.293 -23.431 1.00 92.88 89 LEU A N 1
ATOM 657 C CA . LEU A 1 89 ? 21.130 -8.409 -24.361 1.00 92.88 89 LEU A CA 1
ATOM 658 C C . LEU A 1 89 ? 21.778 -8.114 -25.733 1.00 92.88 89 LEU A C 1
ATOM 660 O O . LEU A 1 89 ? 21.648 -6.997 -26.271 1.00 92.88 89 LEU A O 1
ATOM 664 N N . PRO A 1 90 ? 22.402 -9.129 -26.367 1.00 94.88 90 PRO A N 1
ATOM 665 C CA . PRO A 1 90 ? 22.833 -9.063 -27.762 1.00 94.88 90 PRO A CA 1
ATOM 666 C C . PRO A 1 90 ? 21.685 -8.677 -28.704 1.00 94.88 90 PRO A C 1
ATOM 668 O O . PRO A 1 90 ? 20.515 -8.958 -28.433 1.00 94.88 90 PRO A O 1
ATOM 671 N N . ALA A 1 91 ? 22.012 -8.041 -29.833 1.00 91.75 91 ALA A N 1
ATOM 672 C CA . ALA A 1 91 ? 21.010 -7.559 -30.789 1.00 91.75 91 ALA A CA 1
ATOM 673 C C . ALA A 1 91 ? 20.098 -8.689 -31.307 1.00 91.75 91 ALA A C 1
ATOM 675 O O . ALA A 1 91 ? 18.878 -8.522 -31.337 1.00 91.75 91 ALA A O 1
ATOM 676 N N . ASP A 1 92 ? 20.679 -9.851 -31.617 1.00 93.31 92 ASP A N 1
ATOM 677 C CA . ASP A 1 92 ? 19.947 -11.018 -32.122 1.00 93.31 92 ASP A CA 1
ATOM 678 C C . ASP A 1 92 ? 18.950 -11.564 -31.088 1.00 93.31 92 ASP A C 1
ATOM 680 O O . ASP A 1 92 ? 17.827 -11.952 -31.417 1.00 93.31 92 ASP A O 1
ATOM 684 N N . GLU A 1 93 ? 19.339 -11.566 -29.813 1.00 90.81 93 GLU A N 1
ATOM 685 C CA . GLU A 1 93 ? 18.506 -12.048 -28.711 1.00 90.81 93 GLU A CA 1
ATOM 686 C C . GLU A 1 93 ? 17.381 -11.060 -28.384 1.00 90.81 93 GLU A C 1
ATOM 688 O O . GLU A 1 93 ? 16.229 -11.467 -28.216 1.00 90.81 93 GLU A O 1
ATOM 693 N N . ARG A 1 94 ? 17.667 -9.750 -28.431 1.00 89.56 94 ARG A N 1
ATOM 694 C CA . ARG A 1 94 ? 16.639 -8.699 -28.368 1.00 89.56 94 ARG A CA 1
ATOM 695 C C . ARG A 1 94 ? 15.583 -8.855 -29.455 1.00 89.56 94 ARG A C 1
ATOM 697 O O . ARG A 1 94 ? 14.396 -8.733 -29.162 1.00 89.56 94 ARG A O 1
ATOM 704 N N . GLN A 1 95 ? 15.997 -9.125 -30.693 1.00 87.56 95 GLN A N 1
ATOM 705 C CA . GLN A 1 95 ? 15.078 -9.315 -31.816 1.00 87.56 95 GLN A CA 1
ATOM 706 C C . GLN A 1 95 ? 14.189 -10.544 -31.617 1.00 87.56 95 GLN A C 1
ATOM 708 O O . GLN A 1 95 ? 12.981 -10.477 -31.845 1.00 87.56 95 GLN A O 1
ATOM 713 N N . ARG A 1 96 ? 14.759 -11.652 -31.127 1.00 88.94 96 ARG A N 1
ATOM 714 C CA . ARG A 1 96 ? 13.992 -12.864 -30.799 1.00 88.94 96 ARG A CA 1
ATOM 715 C C . ARG A 1 96 ? 12.982 -12.617 -29.683 1.00 88.94 96 ARG A C 1
ATOM 717 O O . ARG A 1 96 ? 11.840 -13.054 -29.810 1.00 88.94 96 ARG A O 1
ATOM 724 N N . MET A 1 97 ? 13.375 -11.887 -28.638 1.00 86.88 97 MET A N 1
ATOM 725 C CA . MET A 1 97 ? 12.473 -11.508 -27.550 1.00 86.88 97 MET A CA 1
ATOM 726 C C . MET A 1 97 ? 11.357 -10.576 -28.019 1.00 86.88 97 MET A C 1
ATOM 728 O O . MET A 1 97 ? 10.207 -10.806 -27.665 1.00 86.88 97 MET A O 1
ATOM 732 N N . GLN A 1 98 ? 11.653 -9.572 -28.849 1.00 84.00 98 GLN A N 1
ATOM 733 C CA . GLN A 1 98 ? 10.624 -8.696 -29.422 1.00 84.00 98 GLN A CA 1
ATOM 734 C C . GLN A 1 98 ? 9.667 -9.443 -30.354 1.00 84.00 98 GLN A C 1
ATOM 736 O O . GLN A 1 98 ? 8.494 -9.097 -30.414 1.00 84.00 98 GLN A O 1
ATOM 741 N N . ALA A 1 99 ? 10.142 -10.474 -31.055 1.00 85.62 99 ALA A N 1
ATOM 742 C CA . ALA A 1 99 ? 9.294 -11.309 -31.901 1.00 85.62 99 ALA A CA 1
ATOM 743 C C . ALA A 1 99 ? 8.409 -12.283 -31.098 1.00 85.62 99 ALA A C 1
ATOM 745 O O . ALA A 1 99 ? 7.321 -12.623 -31.553 1.00 85.62 99 ALA A O 1
ATOM 746 N N . HIS A 1 100 ? 8.867 -12.743 -29.925 1.00 85.19 100 HIS A N 1
ATOM 747 C CA . HIS A 1 100 ? 8.123 -13.674 -29.060 1.00 85.19 100 HIS A CA 1
ATOM 748 C C . HIS A 1 100 ? 7.263 -12.985 -28.000 1.00 85.19 100 HIS A C 1
ATOM 750 O O . HIS A 1 100 ? 6.338 -13.605 -27.477 1.00 85.19 100 HIS A O 1
ATOM 756 N N . MET A 1 101 ? 7.541 -11.726 -27.666 1.00 77.00 101 MET A N 1
ATOM 757 C CA . MET A 1 101 ? 6.643 -10.928 -26.846 1.00 77.00 101 MET A CA 1
ATOM 758 C C . MET A 1 101 ? 5.541 -10.375 -27.749 1.00 77.00 101 MET A C 1
ATOM 760 O O . MET A 1 101 ? 5.827 -9.502 -28.571 1.00 77.00 101 MET A O 1
ATOM 764 N N . PRO A 1 102 ? 4.283 -10.842 -27.626 1.00 70.00 102 PRO A N 1
ATOM 765 C CA . PRO A 1 102 ? 3.186 -10.172 -28.303 1.00 70.00 102 PRO A CA 1
ATOM 766 C C . PRO A 1 102 ? 3.210 -8.693 -27.894 1.00 70.00 102 PRO A C 1
ATOM 768 O O . PRO A 1 102 ? 3.529 -8.404 -26.734 1.00 70.00 102 PRO A O 1
ATOM 771 N N . PRO A 1 103 ? 2.914 -7.755 -28.814 1.00 62.78 103 PRO A N 1
ATOM 772 C CA . PRO A 1 103 ? 2.846 -6.344 -28.477 1.00 62.78 103 PRO A CA 1
ATOM 773 C C . PRO A 1 103 ? 1.870 -6.207 -27.316 1.00 62.78 103 PRO A C 1
ATOM 775 O O . PRO A 1 103 ? 0.668 -6.411 -27.481 1.00 62.78 103 PRO A O 1
ATOM 778 N N . MET A 1 104 ? 2.410 -5.936 -26.125 1.00 67.12 104 MET A N 1
ATOM 779 C CA . MET A 1 104 ? 1.605 -5.633 -24.954 1.00 67.12 104 MET A CA 1
ATOM 780 C C . MET A 1 104 ? 0.741 -4.452 -25.379 1.00 67.12 104 MET A C 1
ATOM 782 O O . MET A 1 104 ? 1.307 -3.405 -25.718 1.00 67.12 104 MET A O 1
ATOM 786 N N . PRO A 1 105 ? -0.592 -4.609 -25.470 1.00 63.56 105 PRO A N 1
ATOM 787 C CA . PRO A 1 105 ? -1.428 -3.504 -25.886 1.00 63.56 105 PRO A CA 1
ATOM 788 C C . PRO A 1 105 ? -1.124 -2.323 -24.957 1.00 63.56 105 PRO A C 1
ATOM 790 O O . PRO A 1 105 ? -0.949 -2.539 -23.752 1.00 63.56 105 PRO A O 1
ATOM 793 N N . PRO A 1 106 ? -1.074 -1.079 -25.467 1.00 60.62 106 PRO A N 1
ATOM 794 C CA . PRO A 1 106 ? -1.086 0.123 -24.641 1.00 60.62 106 PRO A CA 1
ATOM 795 C C . PRO A 1 106 ? -2.482 0.280 -24.015 1.00 60.62 106 PRO A C 1
ATOM 797 O O . PRO A 1 106 ? -3.151 1.295 -24.163 1.00 60.62 106 PRO A O 1
ATOM 800 N N . GLY A 1 107 ? -2.979 -0.780 -23.386 1.00 51.16 107 GLY A N 1
ATOM 801 C CA . GLY A 1 107 ? -4.165 -0.751 -22.568 1.00 51.16 107 GLY A CA 1
ATOM 802 C C . GLY A 1 107 ? -3.774 -0.236 -21.189 1.00 51.16 107 GLY A C 1
ATOM 803 O O . GLY A 1 107 ? -2.660 -0.510 -20.722 1.00 51.16 107 GLY A O 1
ATOM 804 N N . PRO A 1 108 ? -4.669 0.491 -20.502 1.00 51.00 108 PRO A N 1
ATOM 805 C CA . PRO A 1 108 ? -4.497 0.721 -19.077 1.00 51.00 108 PRO A CA 1
ATOM 806 C C . PRO A 1 108 ? -4.261 -0.639 -18.392 1.00 51.00 108 PRO A C 1
ATOM 808 O O . PRO A 1 108 ? -4.714 -1.662 -18.906 1.00 51.00 108 PRO A O 1
ATOM 811 N N . PRO A 1 109 ? -3.538 -0.696 -17.262 1.00 57.03 109 PRO A N 1
ATOM 812 C CA . PRO A 1 109 ? -3.275 -1.933 -16.527 1.00 57.03 109 PRO A CA 1
ATOM 813 C C . PRO A 1 109 ? -4.579 -2.476 -15.911 1.00 57.03 109 PRO A C 1
ATOM 815 O O . PRO A 1 109 ? -4.776 -2.453 -14.702 1.00 57.03 109 PRO A O 1
ATOM 818 N N . GLU A 1 110 ? -5.503 -2.933 -16.749 1.00 49.50 110 GLU A N 1
ATOM 819 C CA . GLU A 1 110 ? -6.873 -3.289 -16.399 1.00 49.50 110 GLU A CA 1
ATOM 820 C C . GLU A 1 110 ? -6.921 -4.665 -15.734 1.00 49.50 110 GLU A C 1
ATOM 822 O O . GLU A 1 110 ? -7.675 -4.875 -14.793 1.00 49.50 110 GLU A O 1
ATOM 827 N N . MET A 1 111 ? -5.988 -5.555 -16.086 1.00 48.44 111 MET A N 1
ATOM 828 C CA . MET A 1 111 ? -5.816 -6.849 -15.412 1.00 48.44 111 MET A CA 1
ATOM 829 C C . MET A 1 111 ? -5.117 -6.741 -14.042 1.00 48.44 111 MET A C 1
ATOM 831 O O . MET A 1 111 ? -5.038 -7.721 -13.310 1.00 48.44 111 MET A O 1
ATOM 835 N N . MET A 1 112 ? -4.641 -5.549 -13.654 1.00 52.22 112 MET A N 1
ATOM 836 C CA . MET A 1 112 ? -4.210 -5.238 -12.280 1.00 52.22 112 MET A CA 1
ATOM 837 C C . MET A 1 112 ? -5.216 -4.349 -11.532 1.00 52.22 112 MET A C 1
ATOM 839 O O . MET A 1 112 ? -4.893 -3.860 -10.447 1.00 52.22 112 MET A O 1
ATOM 843 N N . ARG A 1 113 ? -6.427 -4.151 -12.082 1.00 49.69 113 ARG A N 1
ATOM 844 C CA . ARG A 1 113 ? -7.569 -3.562 -11.359 1.00 49.69 113 ARG A CA 1
ATOM 845 C C . ARG A 1 113 ? -8.262 -4.574 -10.444 1.00 49.69 113 ARG A C 1
ATOM 847 O O . ARG A 1 113 ? -9.310 -4.272 -9.884 1.00 49.69 113 ARG A O 1
ATOM 854 N N . HIS A 1 114 ? -7.698 -5.773 -10.272 1.00 46.81 114 HIS A N 1
ATOM 855 C CA . HIS A 1 114 ? -8.134 -6.653 -9.199 1.00 46.81 114 HIS A CA 1
ATOM 856 C C . HIS A 1 114 ? -7.836 -5.976 -7.863 1.00 46.81 114 HIS A C 1
ATOM 858 O O . HIS A 1 114 ? -6.681 -5.842 -7.460 1.00 46.81 114 HIS A O 1
ATOM 864 N N . ASN A 1 115 ? -8.929 -5.563 -7.228 1.00 49.16 115 ASN A N 1
ATOM 865 C CA . ASN A 1 115 ? -9.033 -4.790 -6.006 1.00 49.16 115 ASN A CA 1
ATOM 866 C C . ASN A 1 115 ? -8.661 -3.318 -6.195 1.00 49.16 115 ASN A C 1
ATOM 868 O O . ASN A 1 115 ? -7.505 -2.911 -6.074 1.00 49.16 115 ASN A O 1
ATOM 872 N N . ASP A 1 116 ? -9.697 -2.493 -6.345 1.00 50.31 116 ASP A N 1
ATOM 873 C CA . ASP A 1 116 ? -9.819 -1.298 -5.513 1.00 50.31 116 ASP A CA 1
ATOM 874 C C . ASP A 1 116 ? -9.578 -1.738 -4.061 1.00 50.31 116 ASP A C 1
ATOM 876 O O . ASP A 1 116 ? -10.505 -2.113 -3.348 1.00 50.31 116 ASP A O 1
ATOM 880 N N . SER A 1 117 ? -8.306 -1.867 -3.680 1.00 70.19 117 SER A N 1
ATOM 881 C CA . SER A 1 117 ? -7.921 -2.375 -2.377 1.00 70.19 117 SER A CA 1
ATOM 882 C C . SER A 1 117 ? -8.416 -1.354 -1.380 1.00 70.19 117 SER A C 1
ATOM 884 O O . SER A 1 117 ? -7.855 -0.263 -1.253 1.00 70.19 117 SER A O 1
ATOM 886 N N . ASP A 1 118 ? -9.507 -1.694 -0.708 1.00 90.06 118 ASP A N 1
ATOM 887 C CA . ASP A 1 118 ? -9.965 -0.947 0.436 1.00 90.06 118 ASP A CA 1
ATOM 888 C C . ASP A 1 118 ? -8.772 -0.751 1.396 1.00 90.06 118 ASP A C 1
ATOM 890 O O . ASP A 1 118 ? -7.867 -1.597 1.467 1.00 90.06 118 ASP A O 1
ATOM 894 N N . PRO A 1 119 ? -8.716 0.374 2.122 1.00 94.75 119 PRO A N 1
ATOM 895 C CA . PRO A 1 119 ? -7.638 0.655 3.066 1.00 94.75 119 PRO A CA 1
ATOM 896 C C . PRO A 1 119 ? -7.341 -0.508 4.025 1.00 94.75 119 PRO A C 1
ATOM 898 O O . PRO A 1 119 ? -6.181 -0.725 4.381 1.00 94.75 119 PRO A O 1
ATOM 901 N N . GLY A 1 120 ? -8.363 -1.283 4.406 1.00 95.00 120 GLY A N 1
ATOM 902 C CA . GLY A 1 120 ? -8.223 -2.486 5.223 1.00 95.00 120 GLY A CA 1
ATOM 903 C C . GLY A 1 120 ? -7.409 -3.590 4.543 1.00 95.00 120 GLY A C 1
ATOM 904 O O . GLY A 1 120 ? -6.466 -4.114 5.140 1.00 95.00 120 GLY A O 1
ATOM 905 N N . SER A 1 121 ? -7.710 -3.905 3.284 1.00 94.75 121 SER A N 1
ATOM 906 C CA . SER A 1 121 ? -6.958 -4.865 2.468 1.00 94.75 121 SER A CA 1
ATOM 907 C C . SER A 1 121 ? -5.514 -4.419 2.238 1.00 94.75 121 SER A C 1
ATOM 909 O O . SER A 1 121 ? -4.600 -5.240 2.342 1.00 94.75 121 SER A O 1
ATOM 911 N N . ILE A 1 122 ? -5.280 -3.122 1.990 1.00 94.00 122 ILE A N 1
ATOM 912 C CA . ILE A 1 122 ? -3.921 -2.562 1.858 1.00 94.00 122 ILE A CA 1
ATOM 913 C C . ILE A 1 122 ? -3.140 -2.762 3.157 1.00 94.00 122 ILE A C 1
ATOM 915 O O . ILE A 1 122 ? -2.013 -3.257 3.133 1.00 94.00 122 ILE A O 1
ATOM 919 N N . LEU A 1 123 ? -3.738 -2.412 4.299 1.00 94.69 123 LEU A N 1
ATOM 920 C CA . LEU A 1 123 ? -3.100 -2.589 5.602 1.00 94.69 123 LEU A CA 1
ATOM 921 C C . LEU A 1 123 ? -2.745 -4.042 5.872 1.00 94.69 123 LEU A C 1
ATOM 923 O O . LEU A 1 123 ? -1.633 -4.324 6.321 1.00 94.69 123 LEU A O 1
ATOM 927 N N . LEU A 1 124 ? -3.675 -4.956 5.599 1.00 94.00 124 LEU A N 1
ATOM 928 C CA . LEU A 1 124 ? -3.449 -6.370 5.837 1.00 94.00 124 LEU A CA 1
ATOM 929 C C . LEU A 1 124 ? -2.332 -6.907 4.939 1.00 94.00 124 LEU A C 1
ATOM 931 O O . LEU A 1 124 ? -1.431 -7.589 5.425 1.00 94.00 124 LEU A O 1
ATOM 935 N N . HIS A 1 125 ? -2.338 -6.533 3.660 1.00 91.50 125 HIS A N 1
ATOM 936 C CA . HIS A 1 125 ? -1.291 -6.897 2.713 1.00 91.50 125 HIS A CA 1
ATOM 937 C C . HIS A 1 125 ? 0.088 -6.430 3.196 1.00 91.50 125 HIS A C 1
ATOM 939 O O . HIS A 1 125 ? 1.002 -7.237 3.367 1.00 91.50 125 HIS A O 1
ATOM 945 N N . VAL A 1 126 ? 0.209 -5.144 3.520 1.00 91.31 126 VAL A N 1
ATOM 946 C CA . VAL A 1 126 ? 1.457 -4.511 3.963 1.00 91.31 126 VAL A CA 1
ATOM 947 C C . VAL A 1 126 ? 1.936 -5.056 5.315 1.00 91.31 126 VAL A C 1
ATOM 949 O O . VAL A 1 126 ? 3.139 -5.144 5.561 1.00 91.31 126 VAL A O 1
ATOM 952 N N . ALA A 1 127 ? 1.021 -5.457 6.200 1.00 91.06 127 ALA A N 1
ATOM 953 C CA . ALA A 1 127 ? 1.369 -6.101 7.464 1.00 91.06 127 ALA A CA 1
ATOM 954 C C . ALA A 1 127 ? 1.804 -7.566 7.288 1.00 91.06 127 ALA A C 1
ATOM 956 O O . ALA A 1 127 ? 2.673 -8.028 8.025 1.00 91.06 127 ALA A O 1
ATOM 957 N N . SER A 1 128 ? 1.223 -8.274 6.313 1.00 86.75 128 SER A N 1
ATOM 958 C CA . SER A 1 128 ? 1.532 -9.674 5.987 1.00 86.75 128 SER A CA 1
ATOM 959 C C . SER A 1 128 ? 2.789 -9.854 5.135 1.00 86.75 128 SER A C 1
ATOM 961 O O . SER A 1 128 ? 3.335 -10.960 5.098 1.00 86.75 128 SER A O 1
ATOM 963 N N . MET A 1 129 ? 3.269 -8.776 4.498 1.00 76.94 129 MET A N 1
ATOM 964 C CA . MET A 1 129 ? 4.579 -8.703 3.850 1.00 76.94 129 MET A CA 1
ATOM 965 C C . MET A 1 129 ? 5.675 -8.865 4.903 1.00 76.94 129 MET A C 1
ATOM 967 O O . MET A 1 129 ? 6.289 -7.914 5.397 1.00 76.94 129 MET A O 1
ATOM 971 N N . HIS A 1 130 ? 5.922 -10.118 5.258 1.00 66.31 130 HIS A N 1
ATOM 972 C CA . HIS A 1 130 ? 7.163 -10.505 5.881 1.00 66.31 130 HIS A CA 1
ATOM 973 C C . HIS A 1 130 ? 8.265 -10.177 4.875 1.00 66.31 130 HIS A C 1
ATOM 975 O O . HIS A 1 130 ? 8.095 -10.465 3.685 1.00 66.31 130 HIS A O 1
ATOM 981 N N . PRO A 1 131 ? 9.381 -9.559 5.304 1.00 60.88 131 PRO A N 1
ATOM 982 C CA . PRO A 1 131 ? 10.562 -9.550 4.467 1.00 60.88 131 PRO A CA 1
ATOM 983 C C . PRO A 1 131 ? 10.827 -11.018 4.162 1.00 60.88 131 PRO A C 1
ATOM 985 O O . PRO A 1 131 ? 11.114 -11.791 5.076 1.00 60.88 131 PRO A O 1
ATOM 988 N N . MET A 1 132 ? 10.621 -11.413 2.906 1.00 56.28 132 MET A N 1
ATOM 989 C CA . MET A 1 132 ? 11.048 -12.702 2.389 1.00 56.28 132 MET A CA 1
ATOM 990 C C . MET A 1 132 ? 12.566 -12.681 2.530 1.00 56.28 132 MET A C 1
ATOM 992 O O . MET A 1 132 ? 13.291 -12.247 1.637 1.00 56.28 132 MET A O 1
ATOM 996 N N . GLY A 1 133 ? 13.038 -13.019 3.731 1.00 50.78 133 GLY A N 1
ATOM 997 C CA . GLY A 1 133 ? 14.442 -13.214 4.009 1.00 50.78 133 GLY A CA 1
ATOM 998 C C . GLY A 1 133 ? 14.957 -14.259 3.028 1.00 50.78 133 GLY A C 1
ATOM 999 O O . GLY A 1 133 ? 14.168 -15.053 2.508 1.00 50.78 133 GLY A O 1
ATOM 1000 N N . PRO A 1 134 ? 16.256 -14.257 2.721 1.00 51.16 134 PRO A N 1
ATOM 1001 C CA . PRO A 1 134 ? 16.815 -15.182 1.753 1.00 51.16 134 PRO A CA 1
ATOM 1002 C C . PRO A 1 134 ? 16.634 -16.625 2.249 1.00 51.16 134 PRO A C 1
ATOM 1004 O O . PRO A 1 134 ? 17.507 -17.180 2.904 1.00 51.16 134 PRO A O 1
ATOM 1007 N N . MET A 1 135 ? 15.534 -17.277 1.864 1.00 52.16 135 MET A N 1
ATOM 1008 C CA . MET A 1 135 ? 15.295 -18.721 2.017 1.00 52.16 135 MET A CA 1
ATOM 1009 C C . MET A 1 135 ? 16.188 -19.544 1.061 1.00 52.16 135 MET A C 1
ATOM 1011 O O . MET A 1 135 ? 15.934 -20.711 0.796 1.00 52.16 135 MET A O 1
ATOM 1015 N N . MET A 1 136 ? 17.263 -18.937 0.544 1.00 55.31 136 MET A N 1
ATOM 1016 C CA . MET A 1 136 ? 18.268 -19.521 -0.348 1.00 55.31 136 MET A CA 1
ATOM 1017 C C . MET A 1 136 ? 19.543 -19.945 0.407 1.00 55.31 136 MET A C 1
ATOM 1019 O O . MET A 1 136 ? 20.580 -20.163 -0.211 1.00 55.31 136 MET A O 1
ATOM 1023 N N . ILE A 1 137 ? 19.496 -20.067 1.739 1.00 53.25 137 ILE A N 1
ATOM 1024 C CA . ILE A 1 137 ? 20.601 -20.600 2.553 1.00 53.25 137 ILE A CA 1
ATOM 1025 C C . ILE A 1 137 ? 20.137 -21.884 3.247 1.00 53.25 137 ILE A C 1
ATOM 1027 O O . ILE A 1 137 ? 20.053 -21.932 4.466 1.00 53.25 137 ILE A O 1
ATOM 1031 N N . GLN A 1 138 ? 19.775 -22.921 2.483 1.00 54.19 138 GLN A N 1
ATOM 1032 C CA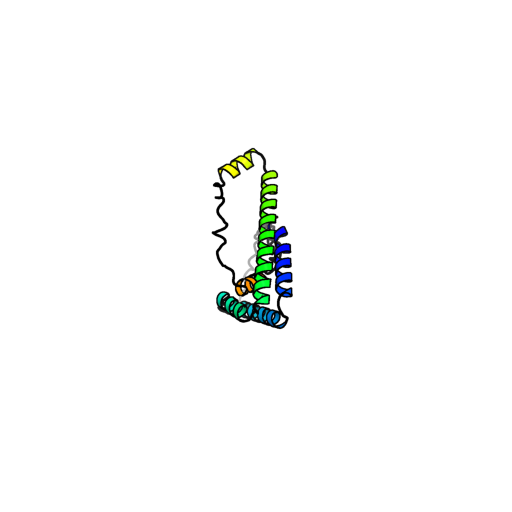 . GLN A 1 138 ? 19.767 -24.300 3.013 1.00 54.19 138 GLN A CA 1
ATOM 1033 C C . GLN A 1 138 ? 19.753 -25.428 1.963 1.00 54.19 138 GLN A C 1
ATOM 1035 O O . GLN A 1 138 ? 19.616 -26.587 2.332 1.00 54.19 138 GLN A O 1
ATOM 1040 N N . MET A 1 139 ? 19.973 -25.145 0.671 1.00 55.69 139 MET A N 1
ATOM 1041 C CA . MET A 1 139 ? 20.174 -26.188 -0.359 1.00 55.69 139 MET A CA 1
ATOM 1042 C C . MET A 1 139 ? 21.609 -26.232 -0.909 1.00 55.69 139 MET A C 1
ATOM 1044 O O . MET A 1 139 ? 21.843 -26.507 -2.080 1.00 55.69 139 MET A O 1
ATOM 1048 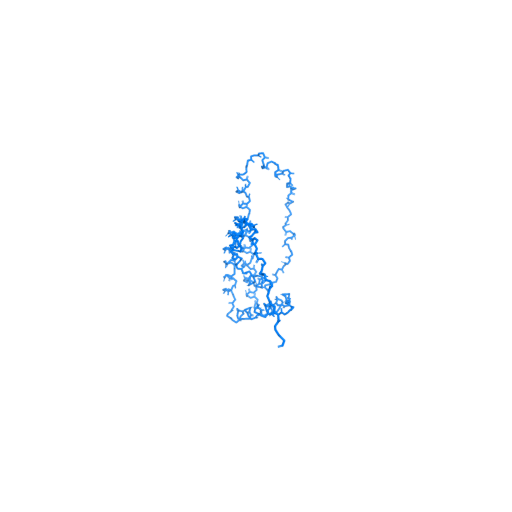N N . ARG A 1 140 ? 22.601 -25.967 -0.058 1.00 57.28 140 ARG A N 1
ATOM 1049 C CA . ARG A 1 140 ? 23.994 -26.363 -0.301 1.00 57.28 140 ARG A CA 1
ATOM 1050 C C . ARG A 1 140 ? 24.494 -27.047 0.956 1.00 57.28 140 ARG A C 1
ATOM 1052 O O . ARG A 1 140 ? 25.051 -26.360 1.791 1.00 57.28 140 ARG A O 1
ATOM 1059 N N . HIS A 1 141 ? 24.184 -28.330 1.134 1.00 56.28 141 HIS A N 1
ATOM 1060 C CA . HIS A 1 141 ? 24.934 -29.281 1.974 1.00 56.28 141 HIS A CA 1
ATOM 1061 C C . HIS A 1 141 ? 24.252 -30.662 1.991 1.00 56.28 141 HIS A C 1
ATOM 1063 O O . HIS A 1 141 ? 23.980 -31.194 3.053 1.00 56.28 141 HIS A O 1
ATOM 1069 N N . ILE A 1 142 ? 23.970 -31.261 0.829 1.00 55.72 142 ILE A N 1
ATOM 1070 C CA . ILE A 1 142 ? 23.897 -32.732 0.709 1.00 55.72 142 ILE A CA 1
ATOM 1071 C C . ILE A 1 142 ? 24.411 -33.118 -0.688 1.00 55.72 142 ILE A C 1
ATOM 1073 O O . ILE A 1 142 ? 23.752 -33.814 -1.450 1.00 55.72 142 ILE A O 1
ATOM 1077 N N . GLU A 1 143 ? 25.596 -32.632 -1.067 1.00 49.91 143 GLU A N 1
ATOM 1078 C CA . GLU A 1 143 ? 26.421 -33.405 -1.998 1.00 49.91 143 GLU A CA 1
ATOM 1079 C C . GLU A 1 143 ? 27.119 -34.429 -1.112 1.00 49.91 143 GLU A C 1
ATOM 1081 O O . GLU A 1 143 ? 28.164 -34.182 -0.512 1.00 49.91 143 GLU A O 1
ATOM 1086 N N . GLY A 1 144 ? 26.380 -35.510 -0.866 1.00 52.22 144 GLY A N 1
ATOM 1087 C CA . GLY A 1 144 ? 26.870 -36.652 -0.134 1.00 52.22 144 GLY A CA 1
ATOM 1088 C C . GLY A 1 144 ? 28.049 -37.217 -0.899 1.00 52.22 144 GLY A C 1
ATOM 1089 O O . GLY A 1 144 ? 27.864 -37.840 -1.942 1.00 52.22 144 GLY A O 1
ATOM 1090 N N . ASP A 1 145 ? 29.225 -36.996 -0.328 1.00 51.12 145 ASP A N 1
ATOM 1091 C CA . ASP A 1 145 ? 30.346 -37.922 -0.267 1.00 51.12 145 ASP A CA 1
ATOM 1092 C C . ASP A 1 145 ? 29.818 -39.349 -0.006 1.00 51.12 145 ASP A C 1
ATOM 1094 O O . ASP A 1 145 ? 29.792 -39.848 1.116 1.00 51.12 145 ASP A O 1
ATOM 1098 N N . HIS A 1 146 ? 29.286 -39.991 -1.049 1.00 55.84 146 HIS A N 1
ATOM 1099 C CA . HIS A 1 146 ? 29.003 -41.420 -1.076 1.00 55.84 146 HIS A CA 1
ATOM 1100 C C . HIS A 1 146 ? 30.322 -42.127 -1.377 1.00 55.84 146 HIS A C 1
ATOM 1102 O O . HIS A 1 146 ? 30.527 -42.701 -2.448 1.00 55.84 146 HIS A O 1
ATOM 1108 N N . GLY A 1 147 ? 31.225 -42.073 -0.398 1.00 50.66 147 GLY A N 1
ATOM 1109 C CA . GLY A 1 147 ? 32.243 -43.092 -0.230 1.00 50.66 147 GLY A CA 1
ATOM 1110 C C . GLY A 1 147 ? 31.534 -44.430 -0.046 1.00 50.66 147 GLY A C 1
ATOM 1111 O O . GLY A 1 147 ? 3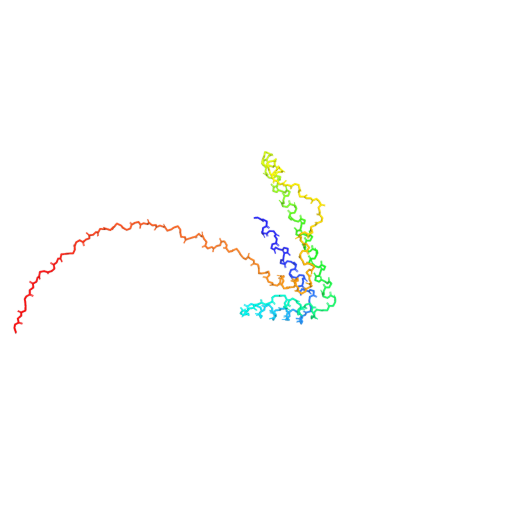0.875 -44.661 0.965 1.00 50.66 147 GLY A O 1
ATOM 1112 N N . MET A 1 148 ? 31.624 -45.290 -1.058 1.00 52.72 148 MET A N 1
ATOM 1113 C CA . MET A 1 148 ? 31.196 -46.684 -0.981 1.00 52.72 148 MET A CA 1
ATOM 1114 C C . MET A 1 148 ? 32.008 -47.383 0.123 1.00 52.72 148 MET A C 1
ATOM 1116 O O . MET A 1 148 ? 33.231 -47.473 -0.017 1.00 52.72 148 MET A O 1
ATOM 1120 N N . PRO A 1 149 ? 31.395 -47.890 1.209 1.00 57.44 149 PRO A N 1
ATOM 1121 C CA . PRO A 1 149 ? 32.102 -48.774 2.116 1.00 57.44 149 PRO A CA 1
ATOM 1122 C C . PRO A 1 149 ? 32.321 -50.111 1.407 1.00 57.44 149 PRO A C 1
ATOM 1124 O O . PRO A 1 149 ? 31.376 -50.820 1.059 1.00 57.44 149 PRO A O 1
ATOM 1127 N N . ASP A 1 150 ? 33.593 -50.422 1.181 1.00 60.03 150 ASP A N 1
ATOM 1128 C CA . ASP A 1 150 ? 34.089 -51.722 0.754 1.00 60.03 150 ASP A CA 1
ATOM 1129 C C . ASP A 1 150 ? 33.564 -52.802 1.716 1.00 60.03 150 ASP A C 1
ATOM 1131 O O . ASP A 1 150 ? 33.984 -52.917 2.871 1.00 60.03 150 ASP A O 1
ATOM 1135 N N . MET A 1 151 ? 32.560 -53.550 1.259 1.00 62.81 151 MET A N 1
ATOM 1136 C CA . MET A 1 151 ? 31.925 -54.639 1.996 1.00 62.81 151 MET A CA 1
ATOM 1137 C C . MET A 1 151 ? 32.836 -55.871 1.953 1.00 62.81 151 MET A C 1
ATOM 1139 O O . MET A 1 151 ? 32.542 -56.868 1.293 1.00 62.81 151 MET A O 1
ATOM 1143 N N . MET A 1 152 ? 33.954 -55.817 2.681 1.00 60.34 152 MET A N 1
ATOM 1144 C CA . MET A 1 152 ? 34.751 -57.002 2.987 1.00 60.34 152 MET A CA 1
ATOM 1145 C C . MET A 1 152 ? 33.974 -57.907 3.950 1.00 60.34 152 MET A C 1
ATOM 1147 O O . MET A 1 152 ? 33.974 -57.719 5.168 1.00 60.34 152 MET A O 1
ATOM 1151 N N . TYR A 1 153 ? 33.329 -58.930 3.391 1.00 57.12 153 TYR A N 1
ATOM 1152 C CA . TYR A 1 153 ? 32.788 -60.067 4.129 1.00 57.12 153 TYR A CA 1
ATOM 1153 C C . TYR A 1 153 ? 33.920 -60.817 4.842 1.00 57.12 153 TYR A C 1
ATOM 1155 O O . TYR A 1 153 ? 34.568 -61.701 4.281 1.00 57.12 153 TYR A O 1
ATOM 1163 N N . LYS A 1 154 ? 34.158 -60.475 6.110 1.00 61.06 154 LYS A N 1
ATOM 1164 C CA . LYS A 1 154 ? 35.031 -61.246 6.993 1.00 61.06 154 LYS A CA 1
ATOM 1165 C C . LYS A 1 154 ? 34.236 -62.442 7.523 1.00 61.06 154 LYS A C 1
ATOM 1167 O O . LYS A 1 154 ? 33.375 -62.298 8.386 1.00 61.06 154 LYS A O 1
ATOM 1172 N N . GLN A 1 155 ? 34.501 -63.612 6.945 1.00 58.69 155 GLN A N 1
ATOM 1173 C CA . GLN A 1 155 ? 34.014 -64.912 7.408 1.00 58.69 155 GLN A CA 1
ATOM 1174 C C . GLN A 1 155 ? 34.290 -65.085 8.906 1.00 58.69 155 GLN A C 1
ATOM 1176 O O . GLN A 1 155 ? 35.435 -65.021 9.352 1.00 58.69 155 GLN A O 1
ATOM 1181 N N . VAL A 1 156 ? 33.223 -65.298 9.674 1.00 67.56 156 VAL A N 1
ATOM 1182 C CA . VAL A 1 156 ? 33.290 -65.632 11.098 1.00 67.56 156 VAL A CA 1
ATOM 1183 C C . VAL A 1 156 ? 33.415 -67.157 11.209 1.00 67.56 156 VAL A C 1
ATOM 1185 O O . VAL A 1 156 ? 32.567 -67.859 10.655 1.00 67.56 156 VAL A O 1
ATOM 1188 N N . PRO A 1 157 ? 34.452 -67.697 11.871 1.00 65.25 157 PRO A N 1
ATOM 1189 C CA . PRO A 1 157 ? 34.574 -69.133 12.083 1.00 65.25 157 PRO A CA 1
ATOM 1190 C C . PRO A 1 157 ? 33.506 -69.628 13.068 1.00 65.25 157 PRO A C 1
ATOM 1192 O O . PRO A 1 157 ? 33.267 -69.023 14.113 1.00 65.25 157 PRO A O 1
ATOM 1195 N N . VAL A 1 158 ? 32.859 -70.733 12.700 1.00 70.44 158 VAL A N 1
ATOM 1196 C CA . VAL A 1 158 ? 31.839 -71.435 13.490 1.00 70.44 158 VAL A CA 1
ATOM 1197 C C . VAL A 1 158 ? 32.495 -72.040 14.738 1.00 70.44 158 VAL A C 1
ATOM 1199 O O . VAL A 1 158 ? 33.470 -72.777 14.584 1.00 70.44 158 VAL A O 1
ATOM 1202 N N . PRO A 1 159 ? 31.998 -71.776 15.961 1.00 64.44 159 PRO A N 1
ATOM 1203 C CA . PRO A 1 159 ? 32.485 -72.468 17.142 1.00 64.44 159 PRO A CA 1
ATOM 1204 C C . PRO A 1 159 ? 31.971 -73.911 17.175 1.00 64.44 159 PRO A C 1
ATOM 1206 O O . PRO A 1 159 ? 30.774 -74.189 17.098 1.00 64.44 159 PRO A O 1
ATOM 1209 N N . GLU A 1 160 ? 32.944 -74.804 17.284 1.00 66.69 160 GLU A N 1
ATOM 1210 C CA . GLU A 1 160 ? 32.845 -76.242 17.474 1.00 66.69 160 GLU A CA 1
ATOM 1211 C C . GLU A 1 160 ? 32.041 -76.580 18.741 1.00 66.69 160 GLU A C 1
ATOM 1213 O O . GLU A 1 160 ? 32.263 -76.050 19.830 1.00 66.69 160 GLU A O 1
ATOM 1218 N N . SER A 1 161 ? 31.058 -77.454 18.560 1.00 72.00 161 SER A N 1
ATOM 1219 C CA . SER A 1 161 ? 30.161 -78.005 19.573 1.00 72.00 161 SER A CA 1
ATOM 1220 C C . SER A 1 161 ? 30.894 -78.795 20.659 1.00 72.00 161 SER A C 1
ATOM 1222 O O . SER A 1 161 ? 31.683 -79.679 20.332 1.00 72.00 161 SER A O 1
ATOM 1224 N N . LEU A 1 162 ? 30.537 -78.586 21.932 1.00 62.47 162 LEU A N 1
ATOM 1225 C CA . LEU A 1 162 ? 30.901 -79.483 23.037 1.00 62.47 162 LEU A CA 1
ATOM 1226 C C . LEU A 1 162 ? 29.729 -79.714 24.020 1.00 62.47 162 LEU A C 1
ATOM 1228 O O . LEU A 1 162 ? 28.796 -78.909 24.066 1.00 62.47 162 LEU A O 1
ATOM 1232 N N . PRO A 1 163 ? 29.728 -80.860 24.734 1.00 70.81 163 PRO A N 1
ATOM 1233 C CA . PRO A 1 163 ? 28.530 -81.660 24.979 1.00 70.81 163 PRO A CA 1
ATOM 1234 C C . PRO A 1 163 ? 27.890 -81.448 26.357 1.00 70.81 163 PRO A C 1
ATOM 1236 O O . PRO A 1 163 ? 28.535 -81.045 27.323 1.00 70.81 163 PRO A O 1
ATOM 1239 N N . SER A 1 164 ? 26.612 -81.818 26.445 1.00 54.72 164 SER A N 1
ATOM 1240 C CA . SER A 1 164 ? 25.839 -81.899 27.687 1.00 54.72 164 SER A CA 1
ATOM 1241 C C . SER A 1 164 ? 26.328 -83.028 28.603 1.00 54.72 164 SER A C 1
ATOM 1243 O O . SER A 1 164 ? 26.477 -84.162 28.137 1.00 54.72 164 SER A O 1
ATOM 1245 N N . PRO A 1 165 ? 26.465 -82.783 29.916 1.00 69.56 165 PRO A N 1
ATOM 1246 C CA . PRO A 1 165 ? 26.413 -83.828 30.922 1.00 69.56 165 PRO A CA 1
ATOM 1247 C C . PRO A 1 165 ? 25.042 -83.888 31.617 1.00 69.56 165 PRO A C 1
ATOM 1249 O O . PRO A 1 165 ? 24.280 -82.923 31.627 1.00 69.56 165 PRO A O 1
ATOM 1252 N N . LYS A 1 166 ? 24.767 -85.093 32.115 1.00 61.31 166 LYS A N 1
ATOM 1253 C CA . LYS A 1 166 ? 23.502 -85.654 32.604 1.00 61.31 166 LYS A CA 1
ATOM 1254 C C . LYS A 1 166 ? 23.049 -85.120 33.956 1.00 61.31 166 LYS A C 1
ATOM 1256 O O . LYS A 1 166 ? 23.937 -84.809 34.777 1.00 61.31 166 LYS A O 1
#

Solvent-accessible surface area (backbone atoms only — not comparable to full-atom values): 10400 Å² total; per-residue (Å²): 118,70,68,73,66,48,53,60,54,54,52,49,44,40,51,54,44,61,67,59,41,54,75,68,57,50,52,50,50,52,52,53,53,54,50,47,75,71,41,97,76,59,57,68,66,62,50,15,54,54,45,43,72,68,51,51,73,68,41,40,52,47,40,51,54,49,52,52,53,46,50,53,53,52,51,53,49,52,54,49,52,51,51,54,52,55,67,72,45,57,72,72,57,45,51,53,48,58,71,68,45,72,82,75,70,96,59,75,74,63,90,66,55,75,62,86,60,48,52,14,44,47,51,49,51,52,69,67,58,61,82,82,62,80,84,80,79,76,89,82,82,78,84,70,83,74,72,77,78,81,81,76,82,75,83,76,84,80,83,81,88,83,82,90,81,134

pLDDT: mean 81.38, std 17.37, range [46.81, 98.31]

Secondary structure (DSSP, 8-state):
-HHHHHHHHHHHHHHHHHHHS-HHHHHHHHHHHHHHHH-SS--HHHHHHHHHHHS-HHHHHHHHHHHHHHHHHHHHHHHHHHHHHHHHS-HHHHHHHHHHS-------SGGG-S----HHHHHHHHHH------TTSSSSS-------------PPPPPPP-PPP-